Protein AF-A0A5B7DM02-F1 (afdb_monomer)

Mean predicted aligned error: 8.55 Å

Foldseek 3Di:
DDPPWDKDKDKDW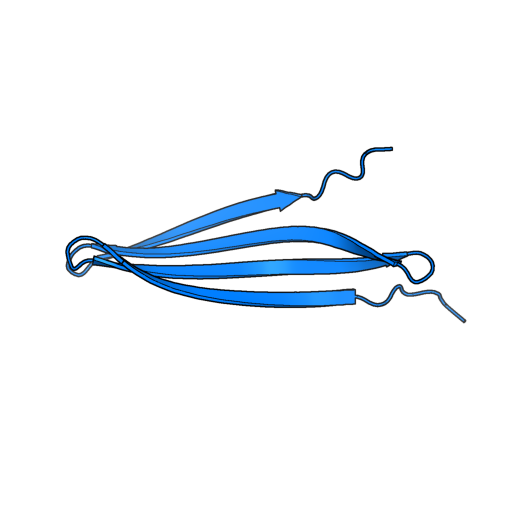DWDADPNKIKIKIKIWIWTDDPNDTDTAKMKMWMWIDDPPDIDIDIDIDGDDPPD

Radius of gyration: 16.5 Å; Cα contacts (8 Å, |Δi|>4): 125; chains: 1; bounding box: 40×26×47 Å

Structure (mmCIF, N/CA/C/O backbone):
data_AF-A0A5B7DM02-F1
#
_entry.id   AF-A0A5B7DM02-F1
#
loop_
_atom_site.group_PDB
_ato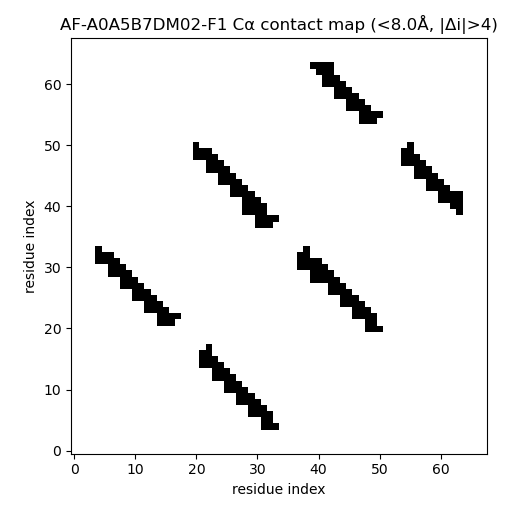m_site.id
_atom_site.type_symbol
_atom_site.label_atom_id
_atom_site.label_alt_id
_atom_site.label_comp_id
_atom_site.label_asym_id
_atom_site.label_entity_id
_atom_site.label_seq_id
_atom_site.pdbx_PDB_ins_code
_atom_site.Cartn_x
_atom_site.Cartn_y
_atom_site.Cartn_z
_atom_site.occupancy
_atom_site.B_iso_or_equiv
_atom_site.auth_seq_id
_atom_site.auth_comp_id
_atom_site.auth_asym_id
_atom_site.auth_atom_id
_atom_site.pdbx_PDB_model_num
ATOM 1 N N . MET A 1 1 ? -18.416 -8.808 28.53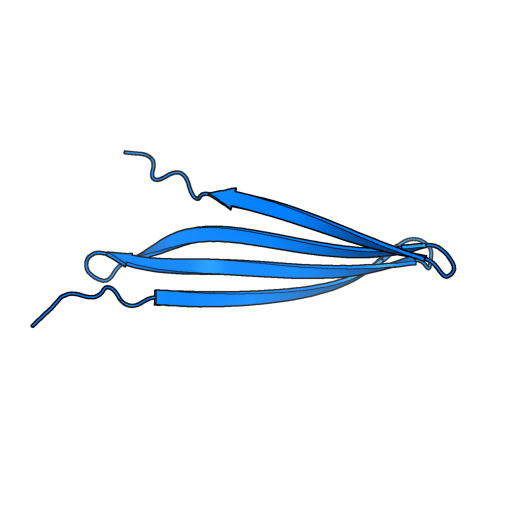8 1.00 31.81 1 MET A N 1
ATOM 2 C CA . MET A 1 1 ? -18.070 -8.829 27.103 1.00 31.81 1 MET A CA 1
ATOM 3 C C . MET A 1 1 ? -17.257 -7.579 26.835 1.00 31.81 1 MET A C 1
ATOM 5 O O . MET A 1 1 ? -17.765 -6.492 27.073 1.00 31.81 1 MET A O 1
ATOM 9 N N . SER A 1 2 ? -15.979 -7.728 26.500 1.00 37.78 2 SER A N 1
ATOM 10 C CA . SER A 1 2 ? -15.099 -6.591 26.220 1.00 37.78 2 SER A CA 1
ATOM 11 C C . SER A 1 2 ? -15.373 -6.110 24.798 1.00 37.78 2 SER A C 1
ATOM 13 O O . SER A 1 2 ? -15.238 -6.894 23.864 1.00 37.78 2 SER A O 1
ATOM 15 N N . PHE A 1 3 ? -15.778 -4.850 24.641 1.00 48.03 3 PHE A N 1
ATOM 16 C CA . PHE A 1 3 ? -15.903 -4.189 23.342 1.00 48.03 3 PHE A CA 1
ATOM 17 C C . PHE A 1 3 ? -14.499 -3.886 22.805 1.00 48.03 3 PHE A C 1
ATOM 19 O O . PHE A 1 3 ? -14.002 -2.769 22.923 1.00 48.03 3 PHE A O 1
ATOM 26 N N . ALA A 1 4 ? -13.817 -4.899 22.279 1.00 50.16 4 ALA A N 1
ATOM 27 C CA . ALA A 1 4 ? -12.734 -4.656 21.341 1.00 50.16 4 ALA A CA 1
ATOM 28 C C . ALA A 1 4 ? -13.413 -4.359 19.999 1.00 50.16 4 ALA A C 1
ATOM 30 O O . ALA A 1 4 ? -14.051 -5.248 19.444 1.00 50.16 4 ALA A O 1
ATOM 31 N N . GLY A 1 5 ? -13.378 -3.098 19.559 1.00 58.09 5 GLY A N 1
ATOM 32 C CA . GLY A 1 5 ? -13.944 -2.687 18.272 1.00 58.09 5 GLY A CA 1
ATOM 33 C C . GLY A 1 5 ? -13.374 -3.530 17.132 1.00 58.09 5 GLY A C 1
ATOM 34 O O . GLY A 1 5 ? -12.187 -3.876 17.140 1.00 58.09 5 GLY A O 1
ATOM 35 N N . ASP A 1 6 ? -14.226 -3.890 16.176 1.00 71.56 6 ASP A N 1
ATOM 36 C CA . ASP A 1 6 ? -13.802 -4.640 15.000 1.00 71.56 6 ASP A CA 1
ATOM 37 C C . ASP A 1 6 ? -12.900 -3.742 14.143 1.00 71.56 6 ASP A C 1
ATOM 39 O O . ASP A 1 6 ? -13.224 -2.589 13.853 1.00 71.56 6 ASP A O 1
ATOM 43 N N . MET A 1 7 ? -11.744 -4.262 13.732 1.00 76.62 7 MET A N 1
ATOM 44 C CA . MET A 1 7 ? -10.797 -3.543 12.878 1.00 76.62 7 MET A CA 1
ATOM 45 C C . MET A 1 7 ? -10.815 -4.118 11.465 1.00 76.62 7 MET A C 1
ATOM 47 O O . MET A 1 7 ? -10.759 -5.331 11.267 1.00 76.62 7 MET A O 1
ATOM 51 N N . GLY A 1 8 ? -10.857 -3.230 10.474 1.00 79.94 8 GLY A N 1
ATOM 52 C CA . GLY A 1 8 ? -10.891 -3.570 9.055 1.00 79.94 8 GLY A CA 1
ATOM 53 C C . GLY A 1 8 ? -9.699 -2.976 8.315 1.00 79.94 8 GLY A C 1
ATOM 54 O O . GLY A 1 8 ? -9.216 -1.896 8.656 1.00 79.94 8 GLY A O 1
ATOM 55 N N . THR A 1 9 ? -9.224 -3.659 7.273 1.00 84.06 9 THR A N 1
ATOM 56 C CA . THR A 1 9 ? -8.205 -3.112 6.366 1.00 84.06 9 THR A CA 1
ATOM 57 C C . THR A 1 9 ? -8.631 -3.293 4.922 1.00 84.06 9 THR A C 1
ATOM 59 O O . THR A 1 9 ? -9.112 -4.353 4.533 1.00 84.06 9 THR A O 1
ATOM 62 N N . THR A 1 10 ? -8.452 -2.253 4.113 1.00 86.50 10 THR A N 1
ATOM 63 C CA . THR A 1 10 ? -8.631 -2.332 2.658 1.00 86.50 10 THR A CA 1
ATOM 64 C C . THR A 1 10 ? -7.302 -2.037 1.980 1.00 86.50 10 THR A C 1
ATOM 66 O O . THR A 1 10 ? -6.609 -1.099 2.371 1.00 86.50 10 THR A O 1
ATOM 69 N N . THR A 1 11 ? -6.937 -2.841 0.977 1.00 89.06 11 THR A N 1
ATOM 70 C CA . THR A 1 11 ? -5.745 -2.624 0.143 1.00 89.06 11 THR A CA 1
ATOM 71 C C . THR A 1 11 ? -6.158 -2.387 -1.303 1.00 89.06 11 THR A C 1
ATOM 73 O O . THR A 1 11 ? -6.844 -3.222 -1.888 1.00 89.06 11 THR A O 1
ATOM 76 N N . ASN A 1 12 ? -5.700 -1.290 -1.903 1.00 86.12 12 ASN A N 1
ATOM 77 C CA . ASN A 1 12 ? -5.873 -1.018 -3.329 1.00 86.12 12 ASN A CA 1
ATOM 78 C C . ASN A 1 12 ? -4.497 -0.951 -4.003 1.00 86.12 12 ASN A C 1
ATOM 80 O O . ASN A 1 12 ? -3.598 -0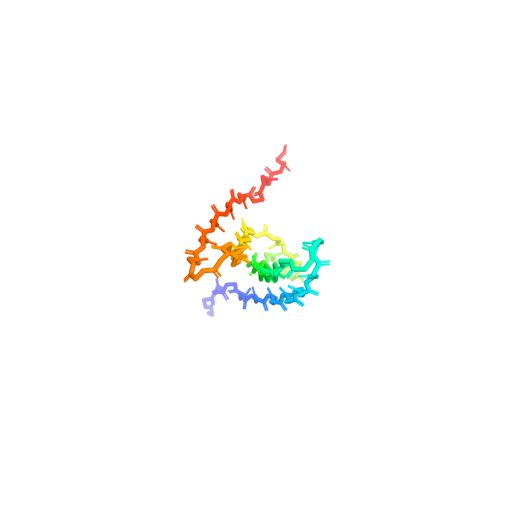.284 -3.497 1.00 86.12 12 ASN A O 1
ATOM 84 N N . LYS A 1 13 ? -4.313 -1.666 -5.118 1.00 89.25 13 LYS A N 1
ATOM 85 C CA . LYS A 1 13 ? -3.056 -1.691 -5.878 1.00 89.25 13 LYS A CA 1
ATOM 86 C C . LYS A 1 13 ? -3.291 -1.114 -7.266 1.00 89.25 13 LYS A C 1
ATOM 88 O O . LYS A 1 13 ? -4.145 -1.606 -7.998 1.00 89.25 13 LYS A O 1
ATOM 93 N N . ILE A 1 14 ? -2.485 -0.128 -7.642 1.00 87.06 14 ILE A N 1
ATOM 94 C CA . ILE A 1 14 ? -2.518 0.522 -8.952 1.00 87.06 14 ILE A CA 1
ATOM 95 C C . ILE A 1 14 ? -1.137 0.384 -9.588 1.00 87.06 14 ILE A C 1
ATOM 97 O O . ILE A 1 14 ? -0.117 0.646 -8.951 1.00 87.06 14 ILE A O 1
ATOM 101 N N . ALA A 1 15 ? -1.092 -0.018 -10.855 1.00 87.38 15 ALA A N 1
ATOM 102 C CA . ALA A 1 15 ? 0.128 -0.029 -11.649 1.00 87.38 15 ALA A CA 1
ATOM 103 C C . ALA A 1 15 ? -0.067 0.858 -12.880 1.00 87.38 15 ALA A C 1
ATOM 105 O O . ALA A 1 15 ? -1.012 0.668 -13.640 1.00 87.38 15 ALA A O 1
ATOM 106 N N . CYS A 1 16 ? 0.841 1.810 -13.073 1.00 82.88 16 CYS A N 1
ATOM 107 C CA . CYS A 1 16 ? 0.832 2.754 -14.181 1.00 82.88 16 CYS A CA 1
ATOM 108 C C . CYS A 1 16 ? 2.197 2.754 -14.875 1.00 82.88 16 CYS A C 1
ATOM 110 O O . CYS A 1 16 ? 3.235 2.560 -14.240 1.00 82.88 16 CYS A O 1
ATOM 112 N N . ALA A 1 17 ? 2.208 3.013 -16.179 1.00 85.00 17 ALA A N 1
ATOM 113 C CA . ALA A 1 17 ? 3.428 3.286 -16.927 1.00 85.00 17 ALA A CA 1
ATOM 114 C C . ALA A 1 17 ? 3.379 4.732 -17.431 1.00 85.00 17 ALA A C 1
ATOM 116 O O . ALA A 1 17 ? 2.495 5.077 -18.210 1.00 85.00 17 ALA A O 1
ATOM 117 N N . ILE A 1 18 ? 4.304 5.582 -16.982 1.00 81.12 18 ILE A N 1
ATOM 118 C CA . ILE A 1 18 ? 4.413 6.973 -17.449 1.00 81.12 18 ILE A CA 1
ATOM 119 C C . ILE A 1 18 ? 5.730 7.109 -18.201 1.00 81.12 18 ILE A C 1
ATOM 121 O O . ILE A 1 18 ? 6.791 6.879 -17.623 1.00 81.12 18 ILE A O 1
ATOM 125 N N . ASN A 1 19 ? 5.675 7.470 -19.487 1.00 83.75 19 ASN A N 1
ATOM 126 C CA . ASN A 1 19 ? 6.857 7.629 -20.346 1.00 83.75 19 ASN A CA 1
ATOM 127 C C . ASN A 1 19 ? 7.809 6.411 -20.291 1.00 83.75 19 ASN A C 1
ATOM 129 O O . ASN A 1 19 ? 9.021 6.565 -20.156 1.00 83.75 19 ASN A O 1
ATOM 133 N N . GLY A 1 20 ? 7.254 5.190 -20.301 1.00 78.12 20 GLY A N 1
ATOM 134 C CA . GLY A 1 20 ? 8.018 3.935 -20.208 1.00 78.12 20 GLY A CA 1
ATOM 135 C C . GLY A 1 20 ? 8.536 3.579 -18.806 1.00 78.12 20 GLY A C 1
ATOM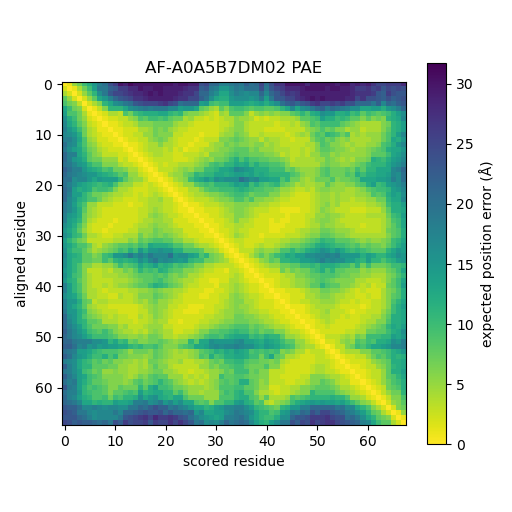 136 O O . GLY A 1 20 ? 9.144 2.527 -18.632 1.00 78.12 20 GLY A O 1
ATOM 137 N N . ARG A 1 21 ? 8.282 4.410 -17.787 1.00 78.50 21 ARG A N 1
ATOM 138 C CA . ARG A 1 21 ? 8.663 4.138 -16.393 1.00 78.50 21 ARG A CA 1
ATOM 139 C C . ARG A 1 21 ? 7.523 3.466 -15.647 1.00 78.50 21 ARG A C 1
ATOM 141 O O . ARG A 1 21 ? 6.400 3.971 -15.644 1.00 78.50 21 ARG A O 1
ATOM 148 N N . LYS A 1 22 ? 7.823 2.351 -14.978 1.00 83.56 22 LYS A N 1
ATOM 149 C CA . LYS A 1 22 ? 6.860 1.620 -14.152 1.00 83.56 22 LYS A CA 1
ATOM 150 C C . LYS A 1 22 ? 6.688 2.327 -12.809 1.00 83.56 22 LYS A C 1
ATOM 152 O O . LYS A 1 22 ? 7.646 2.486 -12.054 1.00 83.56 22 LYS A O 1
ATOM 157 N N . LEU A 1 23 ? 5.453 2.711 -12.520 1.00 85.38 23 LEU A N 1
ATOM 158 C CA . LEU A 1 23 ? 4.988 3.210 -11.235 1.00 85.38 23 LEU A CA 1
ATOM 159 C C . LEU A 1 23 ? 4.012 2.189 -10.665 1.00 85.38 23 LEU A C 1
ATOM 161 O O . LEU A 1 23 ? 3.030 1.832 -11.309 1.00 85.38 23 LEU A O 1
ATOM 165 N N . ASN A 1 24 ? 4.278 1.700 -9.464 1.00 89.06 24 ASN A N 1
ATOM 166 C CA . ASN A 1 24 ? 3.306 0.922 -8.708 1.00 89.06 24 ASN A CA 1
ATOM 167 C C . ASN A 1 24 ? 2.970 1.679 -7.434 1.00 89.06 24 ASN A C 1
ATOM 169 O O . ASN A 1 24 ? 3.842 2.279 -6.817 1.00 89.06 24 ASN A O 1
ATOM 173 N N . SER A 1 25 ? 1.699 1.676 -7.068 1.00 87.88 25 SER A N 1
ATOM 174 C CA . SER A 1 25 ? 1.223 2.262 -5.831 1.00 87.88 25 SER A CA 1
ATOM 175 C C . SER A 1 25 ? 0.307 1.273 -5.131 1.00 87.88 25 SER A C 1
ATOM 177 O O . SER A 1 25 ? -0.491 0.589 -5.772 1.00 87.88 25 SER A O 1
ATOM 179 N N . ALA A 1 26 ? 0.448 1.174 -3.819 1.00 89.75 26 ALA A N 1
ATOM 180 C CA . ALA A 1 26 ? -0.444 0.438 -2.950 1.00 89.75 26 ALA A CA 1
ATOM 181 C C . ALA A 1 26 ? -0.945 1.389 -1.866 1.00 89.75 26 ALA A C 1
ATOM 183 O O . ALA A 1 26 ? -0.140 2.020 -1.178 1.00 89.75 26 ALA A O 1
ATOM 184 N N . SER A 1 27 ? -2.261 1.489 -1.708 1.00 88.69 27 SER A N 1
ATOM 185 C CA . SER A 1 27 ? -2.870 2.193 -0.586 1.00 88.69 27 SER A CA 1
ATOM 186 C C . SER A 1 27 ? -3.461 1.211 0.417 1.00 88.69 27 SER A C 1
ATOM 188 O O . SER A 1 27 ? -4.008 0.172 0.045 1.00 88.69 27 SER A O 1
ATOM 190 N N . TYR A 1 28 ? -3.335 1.559 1.694 1.00 88.50 28 TYR A N 1
ATOM 191 C CA . TYR A 1 28 ? -3.854 0.822 2.835 1.00 88.50 28 TYR A CA 1
ATOM 192 C C . TYR A 1 28 ? -4.698 1.771 3.669 1.00 88.50 28 TYR A C 1
ATOM 194 O O . TYR A 1 28 ? -4.204 2.809 4.111 1.00 88.50 28 TYR A O 1
ATOM 202 N N . THR A 1 29 ? -5.955 1.419 3.905 1.00 88.56 29 THR A N 1
ATOM 203 C CA . THR A 1 29 ? -6.830 2.175 4.804 1.00 88.56 29 THR A CA 1
ATOM 204 C C . THR A 1 29 ? -7.240 1.282 5.959 1.00 88.56 29 THR A C 1
ATOM 206 O O . THR A 1 29 ? -7.772 0.193 5.743 1.00 88.56 29 THR A O 1
ATOM 209 N N . PHE A 1 30 ? -6.951 1.745 7.172 1.00 88.00 30 PHE A N 1
ATOM 210 C CA . PHE A 1 30 ? -7.352 1.110 8.419 1.00 88.00 30 PHE A CA 1
ATOM 211 C C . PHE A 1 30 ? -8.665 1.718 8.883 1.00 88.00 30 PHE A C 1
ATOM 213 O O . PHE A 1 30 ? -8.769 2.941 8.985 1.00 88.00 30 PHE A O 1
ATOM 220 N N . PHE A 1 31 ? -9.627 0.861 9.189 1.00 84.62 31 PHE A N 1
ATOM 221 C CA . PHE A 1 31 ? -10.934 1.228 9.707 1.00 84.62 31 PHE A CA 1
ATOM 222 C C . PHE A 1 31 ? -11.130 0.641 11.098 1.00 84.62 31 PHE A C 1
ATOM 224 O O . PHE A 1 31 ? -10.581 -0.416 11.418 1.00 84.62 31 PHE A O 1
ATOM 231 N N . ASN A 1 32 ? -11.944 1.314 11.897 1.00 86.19 32 ASN A N 1
ATOM 232 C CA . ASN A 1 32 ? -12.397 0.830 13.189 1.00 86.19 32 ASN A CA 1
ATOM 233 C C . ASN A 1 32 ? -13.909 0.980 13.288 1.00 86.19 32 ASN A C 1
ATOM 235 O O . ASN A 1 32 ? -14.459 1.968 12.797 1.00 86.19 32 ASN A O 1
ATOM 239 N N . THR A 1 33 ? -14.563 0.018 13.931 1.00 81.88 33 THR A N 1
ATOM 240 C CA . THR A 1 33 ? -15.975 0.144 14.264 1.00 81.88 33 THR A CA 1
ATOM 241 C C . THR A 1 33 ? -16.134 0.844 15.600 1.00 81.88 33 THR A C 1
ATOM 243 O O . THR A 1 33 ? -15.688 0.374 16.648 1.00 81.88 33 THR A O 1
ATOM 246 N N . THR A 1 34 ? -16.820 1.981 15.574 1.00 77.00 34 THR A N 1
ATOM 247 C CA . THR A 1 34 ? -17.302 2.623 16.797 1.00 77.00 34 THR A CA 1
ATOM 248 C C . THR A 1 34 ? -18.816 2.625 16.699 1.00 77.00 34 THR A C 1
ATOM 250 O O . THR A 1 34 ? -19.367 3.203 15.775 1.00 77.00 34 THR A O 1
ATOM 253 N N . GLN A 1 35 ? -19.501 1.910 17.596 1.00 75.19 35 GLN A N 1
ATOM 254 C CA . GLN A 1 35 ? -20.974 1.839 17.612 1.00 75.19 35 GLN A CA 1
ATOM 255 C C . GLN A 1 35 ? -21.620 1.254 16.334 1.00 75.19 35 GLN A C 1
ATOM 257 O O . GLN A 1 35 ? -22.793 1.491 16.069 1.00 75.19 35 GLN A O 1
ATOM 262 N N . GLY A 1 36 ? -20.882 0.436 15.574 1.00 74.69 36 GLY A N 1
ATOM 263 C CA . GLY A 1 36 ? -21.381 -0.222 14.359 1.00 74.69 36 GLY A CA 1
ATOM 264 C C . GLY A 1 36 ? -21.1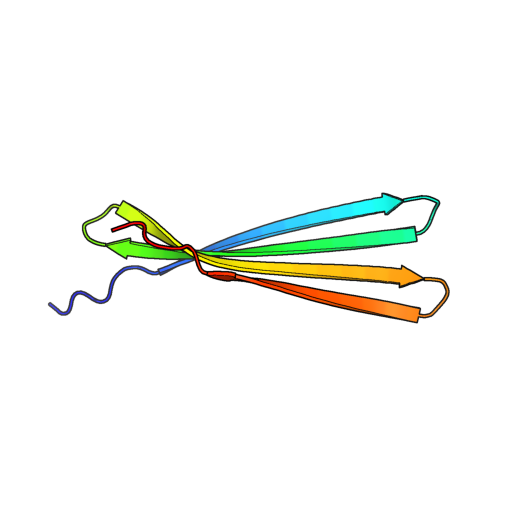36 0.551 13.059 1.00 74.69 36 GLY A C 1
ATOM 265 O O . GLY A 1 36 ? -21.420 0.016 11.989 1.00 74.69 36 GLY A O 1
ATOM 266 N N . GLU A 1 37 ? -20.559 1.753 13.129 1.00 79.50 37 GLU A N 1
ATOM 267 C CA . GLU A 1 37 ? -20.144 2.535 11.960 1.00 79.50 37 GLU A CA 1
ATOM 268 C C . GLU A 1 37 ? -18.642 2.359 11.696 1.00 79.50 37 GLU A C 1
ATOM 270 O O . GLU A 1 37 ? -17.825 2.390 12.621 1.00 79.50 37 GLU A O 1
ATOM 275 N N . TRP A 1 38 ? -18.278 2.125 10.429 1.00 81.12 38 TRP A N 1
ATOM 276 C CA . TRP A 1 38 ? -16.890 1.954 9.994 1.00 81.12 38 TRP A CA 1
ATOM 277 C C . TRP A 1 38 ? -16.236 3.310 9.738 1.00 81.12 38 TRP A C 1
ATOM 279 O O . TRP A 1 38 ? -16.419 3.901 8.676 1.00 81.12 38 TRP A O 1
ATOM 289 N N . GLU A 1 39 ? -15.398 3.751 10.670 1.00 83.44 39 GLU A N 1
ATOM 290 C CA . GLU A 1 39 ? -14.673 5.015 10.559 1.00 83.44 39 GLU A CA 1
ATOM 291 C C . GLU A 1 39 ? -13.213 4.781 10.137 1.00 83.44 39 GLU A C 1
ATOM 293 O O . GLU A 1 39 ? -12.539 3.898 10.688 1.00 83.44 39 GLU A O 1
ATOM 298 N N . PRO A 1 40 ? -12.674 5.542 9.164 1.00 83.81 40 PRO A N 1
ATOM 299 C CA . PRO A 1 40 ? -11.267 5.454 8.806 1.00 83.81 40 PRO A CA 1
ATOM 300 C C . PRO A 1 40 ? -10.408 6.025 9.941 1.00 83.81 40 PRO A C 1
ATOM 302 O O . PRO A 1 40 ? -10.625 7.141 10.398 1.00 83.81 40 PRO A O 1
ATOM 305 N N . LEU A 1 41 ? -9.385 5.286 10.365 1.00 86.00 41 LEU A N 1
ATOM 306 C CA . LEU A 1 41 ? -8.407 5.723 11.367 1.00 86.00 41 LEU A CA 1
ATOM 307 C C . LEU A 1 41 ? -7.150 6.306 10.719 1.00 86.00 41 LEU A C 1
ATOM 309 O O . LEU A 1 41 ? -6.643 7.365 11.096 1.00 86.00 41 LEU A O 1
ATOM 313 N N . SER A 1 42 ? -6.607 5.595 9.733 1.00 85.94 42 SER A N 1
ATOM 314 C CA . SER A 1 42 ? -5.394 6.016 9.037 1.00 85.94 42 SER A CA 1
ATOM 315 C C . SER A 1 42 ? -5.356 5.490 7.613 1.00 85.94 42 SER A C 1
ATOM 317 O O . SER A 1 42 ? -5.900 4.428 7.305 1.00 85.94 42 SER A O 1
ATOM 319 N N . ALA A 1 43 ? -4.694 6.246 6.743 1.00 87.69 43 ALA A N 1
ATOM 320 C CA . ALA A 1 43 ? -4.420 5.854 5.375 1.00 87.69 43 ALA A CA 1
ATOM 321 C C . ALA A 1 43 ? -2.920 5.960 5.085 1.00 87.69 43 ALA A C 1
ATOM 323 O O . ALA A 1 43 ? -2.270 6.950 5.435 1.00 87.69 43 ALA A O 1
ATOM 324 N N . TRP A 1 44 ? -2.391 4.942 4.417 1.00 88.62 44 TRP A N 1
ATOM 325 C CA . TRP A 1 44 ? -0.998 4.830 4.005 1.00 88.62 44 TRP A CA 1
ATOM 326 C C . TRP A 1 44 ? -0.951 4.611 2.503 1.00 88.62 44 TRP A C 1
ATOM 328 O O . TRP A 1 44 ? -1.719 3.814 1.973 1.00 88.62 44 TRP A O 1
ATOM 338 N N . VAL A 1 45 ? -0.048 5.297 1.814 1.00 88.56 45 VAL A N 1
ATOM 339 C CA . VAL A 1 45 ? 0.197 5.106 0.384 1.00 88.56 45 VAL A CA 1
ATOM 340 C C . VAL A 1 45 ? 1.676 4.840 0.190 1.00 88.56 45 VAL A C 1
ATOM 342 O O . VAL A 1 45 ? 2.513 5.661 0.557 1.00 88.56 45 VAL A O 1
ATOM 345 N N . ILE A 1 46 ? 1.994 3.692 -0.393 1.00 89.69 46 ILE A N 1
ATOM 346 C CA . ILE A 1 46 ? 3.346 3.315 -0.783 1.00 89.69 46 ILE A CA 1
ATOM 347 C C . ILE A 1 46 ? 3.395 3.359 -2.298 1.00 89.69 46 ILE A C 1
ATOM 349 O O . ILE A 1 46 ? 2.681 2.615 -2.960 1.00 89.69 46 ILE A O 1
ATOM 353 N N . SER A 1 47 ? 4.250 4.211 -2.842 1.00 88.88 47 SER A N 1
ATOM 354 C CA . SER A 1 47 ? 4.490 4.310 -4.275 1.00 88.88 47 SER A CA 1
ATOM 355 C C . SER A 1 47 ? 5.931 3.932 -4.556 1.00 88.88 47 SER A C 1
ATOM 357 O O . SER A 1 47 ? 6.840 4.454 -3.915 1.00 88.88 47 SER A O 1
ATOM 359 N N . THR A 1 48 ? 6.158 3.045 -5.518 1.00 88.06 48 THR A N 1
ATOM 360 C CA . THR A 1 48 ? 7.501 2.761 -6.012 1.00 88.06 48 THR A CA 1
ATOM 361 C C . THR A 1 48 ? 7.613 3.073 -7.498 1.00 88.06 48 THR A C 1
ATOM 363 O O . THR A 1 48 ? 6.732 2.761 -8.305 1.00 88.06 48 THR A O 1
ATOM 366 N N . GLN A 1 49 ? 8.707 3.737 -7.847 1.00 86.38 49 GLN A N 1
ATOM 367 C CA . GLN A 1 49 ? 9.068 4.129 -9.194 1.00 86.38 49 GLN A CA 1
ATOM 368 C C . GLN A 1 49 ? 10.370 3.441 -9.574 1.00 86.38 49 GLN A C 1
ATOM 370 O O . GLN A 1 49 ? 11.347 3.512 -8.834 1.00 86.38 49 GLN A O 1
ATOM 375 N N . VAL A 1 50 ? 10.409 2.828 -10.752 1.00 82.69 50 VAL A N 1
ATOM 376 C CA . VAL A 1 50 ? 11.664 2.343 -11.334 1.00 82.69 50 VAL A CA 1
ATOM 377 C C . VAL A 1 50 ? 12.194 3.398 -12.308 1.00 82.69 50 VAL A C 1
ATOM 379 O O . VAL A 1 50 ? 11.489 3.804 -13.237 1.00 82.69 50 VAL A O 1
ATOM 382 N N . VAL A 1 51 ? 13.419 3.872 -12.076 1.00 78.88 51 VAL A N 1
ATOM 383 C CA . VAL A 1 51 ? 14.135 4.843 -12.916 1.00 78.88 51 VAL A CA 1
ATOM 384 C C . VAL A 1 51 ? 15.467 4.216 -13.332 1.00 78.88 51 VAL A C 1
A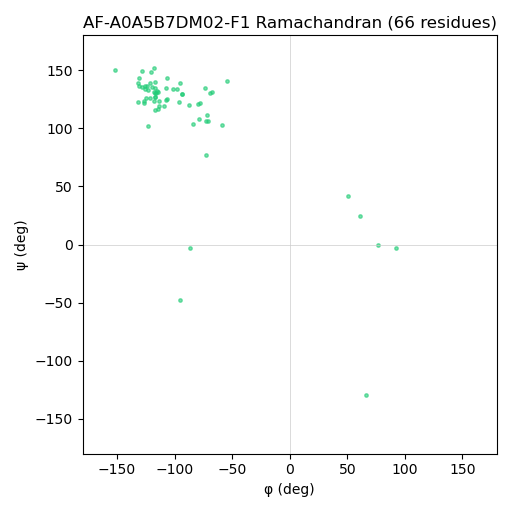TOM 386 O O . VAL A 1 51 ? 16.408 4.155 -12.545 1.00 78.88 51 VAL A O 1
ATOM 389 N N . GLY A 1 52 ? 15.543 3.723 -14.571 1.00 79.62 52 GLY A N 1
ATOM 390 C CA . GLY A 1 52 ? 16.682 2.915 -15.023 1.00 79.62 52 GLY A CA 1
ATOM 391 C C . GLY A 1 52 ? 16.736 1.582 -14.271 1.00 79.62 52 GLY A C 1
ATOM 392 O O . GLY A 1 52 ? 15.720 0.902 -14.167 1.00 79.62 52 GLY A O 1
ATOM 393 N N . GLU A 1 53 ? 17.899 1.239 -13.716 1.00 79.81 53 GLU A N 1
ATOM 394 C CA . GLU A 1 53 ? 18.090 0.064 -12.844 1.00 79.81 53 GLU A CA 1
ATOM 395 C C . GLU A 1 53 ? 17.777 0.354 -11.365 1.00 79.81 53 GLU A C 1
ATOM 397 O O . GLU A 1 53 ? 17.838 -0.535 -10.519 1.00 79.81 53 GLU A O 1
ATOM 402 N N . SER A 1 54 ? 17.446 1.604 -11.029 1.00 79.44 54 SER A N 1
ATOM 403 C CA . SER A 1 54 ? 17.186 2.023 -9.652 1.00 79.44 54 SER A CA 1
ATOM 404 C C . SER A 1 54 ? 15.697 1.992 -9.320 1.00 79.44 54 SER A C 1
ATOM 406 O O . SER A 1 54 ? 14.859 2.439 -10.105 1.00 79.44 54 SER A O 1
ATOM 408 N N . GLN A 1 55 ? 15.365 1.519 -8.118 1.00 84.12 55 GLN A N 1
ATOM 409 C CA . GLN A 1 55 ? 14.015 1.559 -7.565 1.00 84.12 55 GLN A CA 1
ATOM 410 C C . GLN A 1 55 ? 13.942 2.605 -6.450 1.00 84.12 55 GLN A C 1
ATOM 412 O O . GLN A 1 55 ? 14.687 2.551 -5.476 1.00 84.12 55 GLN A O 1
ATOM 417 N N . ILE A 1 56 ? 13.018 3.551 -6.591 1.00 84.81 56 ILE A N 1
ATOM 418 C CA . ILE A 1 56 ? 12.728 4.595 -5.611 1.00 84.81 56 ILE A CA 1
ATOM 419 C C . ILE A 1 56 ? 11.395 4.253 -4.955 1.00 84.81 56 ILE A C 1
ATOM 421 O O . ILE A 1 56 ? 10.395 4.091 -5.650 1.00 84.81 56 ILE A O 1
ATOM 425 N N . THR A 1 57 ? 11.362 4.174 -3.628 1.00 86.94 57 THR A N 1
ATOM 426 C CA . THR A 1 57 ? 10.142 3.930 -2.847 1.00 86.94 57 THR A CA 1
ATOM 427 C C . THR A 1 57 ? 9.826 5.157 -2.004 1.00 86.94 57 THR A C 1
ATOM 429 O O . THR A 1 57 ? 10.696 5.674 -1.308 1.00 86.94 57 THR A O 1
ATOM 432 N N . GLN A 1 58 ? 8.579 5.615 -2.051 1.00 85.62 58 GLN A N 1
ATOM 433 C CA . GLN A 1 58 ? 8.065 6.721 -1.252 1.00 85.62 58 GLN A CA 1
ATOM 434 C C . GLN A 1 58 ? 6.825 6.270 -0.484 1.00 85.62 58 GLN A C 1
ATOM 436 O O . GLN A 1 58 ? 5.918 5.663 -1.052 1.00 85.62 58 GLN A O 1
ATOM 441 N N . SER A 1 59 ? 6.773 6.598 0.804 1.00 85.69 59 SER A N 1
ATOM 442 C CA . SER A 1 59 ? 5.626 6.345 1.673 1.00 85.69 59 SER A CA 1
ATOM 443 C C . SER A 1 59 ? 5.010 7.660 2.135 1.00 85.69 59 SER A C 1
ATOM 445 O O . SER A 1 59 ? 5.721 8.532 2.631 1.00 85.69 59 SER A O 1
ATOM 447 N N . HIS A 1 60 ? 3.692 7.774 2.023 1.00 83.75 60 HIS A N 1
ATOM 448 C CA . HIS A 1 60 ? 2.913 8.896 2.532 1.00 83.75 60 HIS A CA 1
ATOM 449 C C . HIS A 1 60 ? 1.879 8.382 3.530 1.00 83.75 60 HIS A C 1
ATOM 451 O O . HIS A 1 60 ? 1.226 7.366 3.284 1.00 83.75 60 HIS A O 1
ATOM 457 N N . THR A 1 61 ? 1.696 9.109 4.629 1.00 81.62 61 THR A N 1
ATOM 458 C CA . THR A 1 61 ? 0.752 8.745 5.690 1.00 81.62 61 THR A CA 1
ATOM 459 C C . THR A 1 61 ? -0.155 9.920 5.996 1.00 81.62 61 THR A C 1
ATOM 461 O O . THR A 1 61 ? 0.308 11.051 6.141 1.00 81.62 61 THR A O 1
ATOM 464 N N . ARG A 1 62 ? -1.453 9.649 6.131 1.00 78.38 62 ARG A N 1
ATOM 465 C CA . ARG A 1 62 ? -2.444 10.626 6.579 1.00 78.38 62 ARG A CA 1
ATOM 466 C C . ARG A 1 62 ? -3.302 10.008 7.676 1.00 78.38 62 ARG A C 1
ATOM 468 O O . ARG A 1 62 ? -3.944 8.982 7.459 1.00 78.38 62 ARG A O 1
ATOM 475 N N . GLN A 1 63 ? -3.333 10.643 8.844 1.00 77.00 63 GLN A N 1
ATOM 476 C CA . GLN A 1 63 ? -4.339 10.331 9.858 1.00 77.00 63 GLN A CA 1
ATOM 477 C C . GLN A 1 63 ? -5.687 10.897 9.413 1.00 77.00 63 GLN A C 1
ATOM 479 O O . GLN A 1 63 ? -5.765 12.033 8.931 1.00 77.00 63 GLN A O 1
ATOM 484 N N . ALA A 1 64 ? -6.742 10.098 9.544 1.00 65.38 64 ALA A N 1
ATOM 485 C CA . ALA A 1 64 ? -8.092 10.593 9.357 1.00 65.38 64 ALA A CA 1
ATOM 486 C C . ALA A 1 64 ? -8.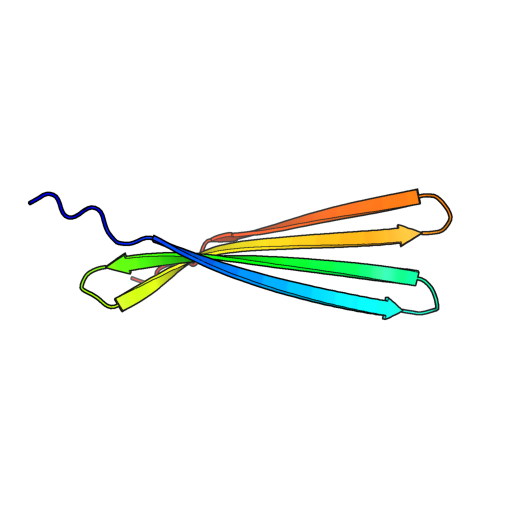413 11.483 10.563 1.00 65.38 64 ALA A C 1
ATOM 488 O O . ALA A 1 64 ? -8.443 11.037 11.707 1.00 65.38 64 ALA A O 1
ATOM 489 N N . ARG A 1 65 ? -8.536 12.787 10.318 1.00 59.91 65 ARG A N 1
ATOM 490 C CA . ARG A 1 65 ? -8.890 13.749 11.357 1.00 59.91 65 ARG A CA 1
ATOM 491 C C . ARG A 1 65 ? -10.372 13.527 11.660 1.00 59.91 65 ARG A C 1
ATOM 493 O O . ARG A 1 65 ? -11.197 13.888 10.827 1.00 59.91 65 ARG A O 1
ATOM 500 N N . LEU A 1 66 ? -10.688 12.926 12.808 1.00 52.94 66 LEU A N 1
ATOM 501 C CA . LEU A 1 66 ? -12.034 12.975 13.380 1.00 52.94 66 LEU A CA 1
ATOM 502 C C . LEU A 1 66 ? -12.345 14.463 13.594 1.00 52.94 66 LEU A C 1
ATOM 504 O O . LEU A 1 66 ? -11.752 15.094 14.470 1.00 52.94 66 LEU A O 1
ATOM 508 N N . GLN A 1 67 ? -13.155 15.065 12.720 1.00 49.34 67 GLN A N 1
ATOM 509 C CA . GLN A 1 67 ? -13.707 16.385 13.004 1.00 49.34 67 GLN A CA 1
ATOM 510 C C . GL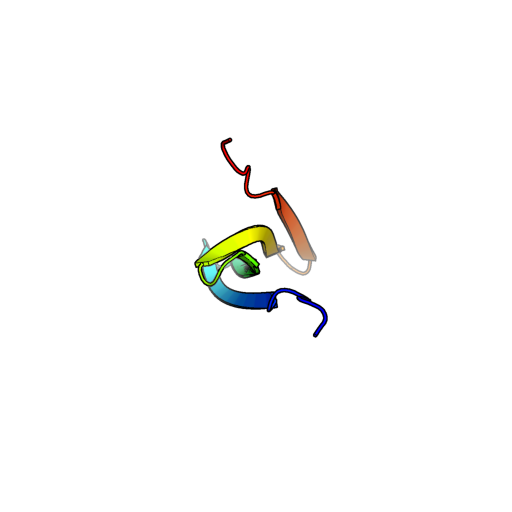N A 1 67 ? -14.729 16.181 14.123 1.00 49.34 67 GLN A C 1
ATOM 512 O O . GLN A 1 67 ? -15.753 15.543 13.901 1.00 49.34 67 GLN A O 1
ATOM 517 N N . GLN A 1 68 ? -14.358 16.615 15.329 1.00 48.62 68 GLN A N 1
ATOM 518 C CA . GLN A 1 68 ? -15.262 16.765 16.469 1.00 48.62 68 GLN A CA 1
ATOM 519 C C . GLN A 1 68 ? -16.113 18.018 16.293 1.00 48.62 68 GLN A C 1
ATOM 521 O O . GLN A 1 68 ? -15.560 19.017 15.769 1.00 48.62 68 GLN A O 1
#

pLDDT: mean 78.88, std 13.09, range [31.81, 89.75]

Solvent-accessible surface area (backbone atoms only — not comparable to full-atom values): 4059 Å² total; per-residue (Å²): 134,83,87,72,59,58,74,46,77,50,78,49,79,49,78,48,71,59,96,90,29,50,35,39,35,39,37,40,39,37,28,36,33,61,98,83,44,82,42,67,52,35,37,40,38,41,38,37,38,44,58,87,96,43,77,47,76,49,78,50,78,46,72,50,76,80,83,125

Sequence (68 aa):
MSFAGDMGTTTNKIACAINGRKLNSASYTFFNTTQGEWEPLSAWVISTQVVGESQITQSHTRQARLQQ

Nearest PDB structures (foldseek):
  6p77-assembly2_B  TM=4.628E-01  e=2.309E-01  Catenulispora acidiphila DSM 44928
  2rfr-assembly1_A  TM=3.847E-01  e=1.166E-01  Novosphingobium aromaticivorans DSM 12444
  6vw4-assembly2_B  TM=4.629E-01  e=6.886E-01  Catenulispora acidiphila DSM 44928
  6fey-assembly1_B  TM=2.989E-01  e=6.007E-01  Drosophila melanogaster
  4cbp-assembly1_B  TM=3.456E-01  e=1.791E+00  Drosophila melanogaster

Secondary structure (DSSP, 8-state):
------EEEEEEEEEEEETTEEEEEEEEEEEEEETTEEEEEEEEEEEEEEETTEEEEEEEEEE-----

Organism: Portunus trituberculatus (NCBI:txid210409)